Protein AF-A0A1D1XNY9-F1 (afdb_monomer_lite)

Secondary structure (DSSP, 8-state):
---------------------------------------------------PPS---S---HHHHTB-TTT--B--SSPEE-TTS-EE-HHHHHHTTTB-TTT--B-

Radius of gyration: 25.77 Å; chains: 1; bounding box: 42×46×73 Å

Sequence (107 aa):
MELGSLECVSSYDGMDDDEEAAAAHLHHAFTKSSHVGSGIACGNGNIGSGVGPPGISPSTSVHELLECPVCTNSMYPPIHQCHNGHTLCSSCKSRVHNRCPTCRQEL

Foldseek 3Di:
DDDDDPDDDDDDDDDDDDDDDDDDDDPPDPDDDDDDDDDDDPDDDDDDDDDDDPDPPVPDPVQQVQAAPPPRHGADPPWDAFPVGDTHHPVVCVVLVQADPPPRGGD

Structure (mmCIF, N/CA/C/O backbone):
data_AF-A0A1D1XNY9-F1
#
_entry.id   AF-A0A1D1XNY9-F1
#
loop_
_atom_site.group_PDB
_atom_site.id
_atom_site.type_symbol
_atom_site.label_atom_id
_atom_site.label_alt_id
_atom_site.label_comp_id
_atom_site.label_asym_id
_atom_site.label_entity_id
_atom_site.label_seq_id
_atom_site.pdbx_PDB_ins_code
_atom_site.Cartn_x
_atom_site.Cartn_y
_atom_site.Cartn_z
_atom_site.occupancy
_atom_site.B_iso_or_equiv
_atom_site.auth_seq_id
_atom_site.auth_comp_id
_atom_site.auth_asym_id
_atom_site.auth_atom_id
_atom_site.pdbx_PDB_model_num
ATOM 1 N N . MET A 1 1 ? -7.744 21.425 -20.783 1.00 43.25 1 MET A N 1
ATOM 2 C CA . MET A 1 1 ? -6.642 20.474 -20.550 1.00 43.25 1 MET A CA 1
ATOM 3 C C . MET A 1 1 ? -6.973 19.203 -21.307 1.00 43.25 1 MET A C 1
ATOM 5 O O . MET A 1 1 ? -7.670 18.347 -20.781 1.00 43.25 1 MET A O 1
ATOM 9 N N . GLU A 1 2 ? -6.575 19.154 -22.573 1.00 38.44 2 GLU A N 1
ATOM 10 C CA . GLU A 1 2 ? -6.654 17.953 -23.402 1.00 38.44 2 GLU A CA 1
ATOM 11 C C . GLU A 1 2 ? -5.340 17.193 -23.196 1.00 38.44 2 GLU A C 1
ATOM 13 O O . GLU A 1 2 ? -4.260 17.780 -23.261 1.00 38.44 2 GLU A O 1
ATOM 18 N N . LEU A 1 3 ? -5.451 15.933 -22.788 1.00 50.84 3 LEU A N 1
ATOM 19 C CA . LEU A 1 3 ? -4.332 15.062 -22.454 1.00 50.84 3 LEU A CA 1
ATOM 20 C C . LEU A 1 3 ? -3.887 14.362 -23.740 1.00 50.84 3 LEU A C 1
ATOM 22 O O . LEU A 1 3 ? -4.682 13.640 -24.335 1.00 50.84 3 LEU A O 1
ATOM 26 N N . GLY A 1 4 ? -2.635 14.553 -24.152 1.00 44.25 4 GLY A N 1
ATOM 27 C CA . GLY A 1 4 ? -2.085 13.915 -25.345 1.00 44.25 4 GLY A CA 1
ATOM 28 C C . GLY A 1 4 ? -0.592 13.642 -25.209 1.00 44.25 4 GLY A C 1
ATOM 29 O O . GLY A 1 4 ? 0.207 14.568 -25.263 1.00 44.25 4 GLY A O 1
ATOM 30 N N . SER A 1 5 ? -0.270 12.359 -25.037 1.00 50.25 5 SER A N 1
ATOM 31 C CA . SER A 1 5 ? 0.973 11.683 -25.439 1.00 50.25 5 SER A CA 1
ATOM 32 C C . SER A 1 5 ? 2.302 12.207 -24.880 1.00 50.25 5 SER A C 1
ATOM 34 O O . SER A 1 5 ? 2.985 13.023 -25.489 1.00 50.25 5 SER A O 1
ATOM 36 N N . LEU A 1 6 ? 2.742 11.633 -23.755 1.00 56.31 6 LEU A N 1
ATOM 37 C CA . LEU A 1 6 ? 4.171 11.585 -23.435 1.00 56.31 6 LEU A CA 1
ATOM 38 C C . LEU A 1 6 ? 4.816 10.459 -24.251 1.00 56.31 6 LEU A C 1
ATOM 40 O O . LEU A 1 6 ? 4.716 9.287 -23.894 1.00 56.31 6 LEU A O 1
ATOM 44 N N . GLU A 1 7 ? 5.441 10.810 -25.369 1.0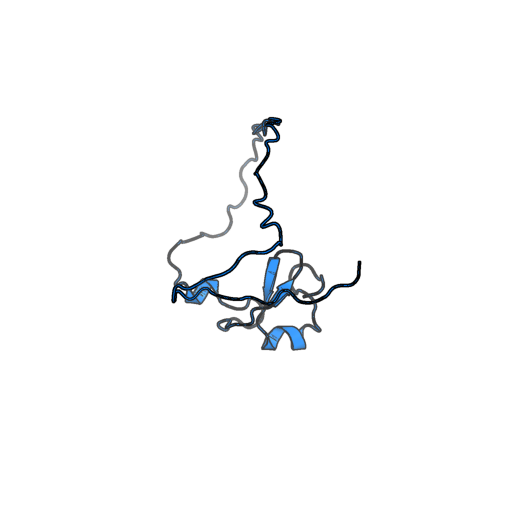0 45.75 7 GLU A N 1
ATOM 45 C CA . GLU A 1 7 ? 6.247 9.869 -26.146 1.00 45.75 7 GLU A CA 1
ATOM 46 C C . GLU A 1 7 ? 7.688 9.954 -25.649 1.00 45.75 7 GLU A C 1
ATOM 48 O O . GLU A 1 7 ? 8.347 10.992 -25.718 1.00 45.75 7 GLU A O 1
ATOM 53 N N . CYS A 1 8 ? 8.164 8.860 -25.067 1.00 55.03 8 CYS A N 1
ATOM 54 C CA . CYS A 1 8 ? 9.554 8.711 -24.685 1.00 55.03 8 CYS A CA 1
ATOM 55 C C . CYS A 1 8 ? 10.413 8.539 -25.945 1.00 55.03 8 CYS A C 1
ATOM 57 O O . CYS A 1 8 ? 10.210 7.591 -26.700 1.00 55.03 8 CYS A O 1
ATOM 59 N N . VAL A 1 9 ? 11.420 9.390 -26.137 1.00 39.41 9 VAL A N 1
ATOM 60 C CA . VAL A 1 9 ? 12.520 9.098 -27.062 1.00 39.41 9 VAL A CA 1
ATOM 61 C C . VAL A 1 9 ? 13.826 9.114 -26.289 1.00 39.41 9 VAL A C 1
ATOM 63 O O . VAL A 1 9 ? 14.242 10.121 -25.718 1.00 39.41 9 VAL A O 1
ATOM 66 N N . SER A 1 10 ? 14.433 7.933 -26.230 1.00 47.00 10 SER A N 1
ATOM 67 C CA . SER A 1 10 ? 15.818 7.745 -25.830 1.00 47.00 10 SER A CA 1
ATOM 68 C C . SER A 1 10 ? 16.740 8.164 -26.972 1.00 47.00 10 SER A C 1
ATOM 70 O O . SER A 1 10 ? 16.458 7.925 -28.143 1.00 47.00 10 SER A O 1
ATOM 72 N N . SER A 1 11 ? 17.839 8.791 -26.577 1.00 58.88 11 SER A N 1
ATOM 73 C CA . SER A 1 11 ? 18.927 9.336 -27.379 1.00 58.88 11 SER A CA 1
ATOM 74 C C . SER A 1 11 ? 19.501 8.372 -28.424 1.00 58.88 11 SER A C 1
ATOM 76 O O . SER A 1 11 ? 19.671 7.189 -28.132 1.00 58.88 11 SER A O 1
ATOM 78 N N . TYR A 1 12 ? 19.956 8.901 -29.564 1.00 54.97 12 TYR A N 1
ATOM 79 C CA . TYR A 1 12 ? 21.118 8.344 -30.262 1.00 54.97 12 TYR A CA 1
ATOM 80 C C . TYR A 1 12 ? 21.922 9.435 -30.991 1.00 54.97 12 TYR A C 1
ATOM 82 O O . TYR A 1 12 ? 21.382 10.445 -31.429 1.00 54.97 12 TYR A O 1
ATOM 90 N N . ASP A 1 13 ? 23.232 9.212 -31.015 1.00 44.78 13 ASP A N 1
ATOM 91 C CA . ASP A 1 13 ? 24.327 10.011 -31.572 1.00 44.78 13 ASP A CA 1
ATOM 92 C C . ASP A 1 13 ? 24.448 9.790 -33.096 1.00 44.78 13 ASP A C 1
ATOM 94 O O . ASP A 1 13 ? 24.277 8.652 -33.541 1.00 44.78 13 ASP A O 1
ATOM 98 N N . GLY A 1 14 ? 24.759 10.829 -33.891 1.00 48.44 14 GLY A N 1
ATOM 99 C CA . GLY A 1 14 ? 25.264 10.633 -35.260 1.00 48.44 14 GLY A CA 1
ATOM 100 C C . GLY A 1 14 ? 25.059 11.750 -36.304 1.00 48.44 14 GLY A C 1
ATOM 101 O O . GLY A 1 14 ? 23.934 12.019 -36.706 1.00 48.44 14 GLY A O 1
ATOM 102 N N . MET A 1 15 ? 26.205 12.227 -36.821 1.00 43.28 15 MET A N 1
ATOM 103 C CA . MET A 1 15 ? 26.527 12.810 -38.145 1.00 43.28 15 MET A CA 1
ATOM 104 C C . MET A 1 15 ? 26.188 14.285 -38.479 1.00 43.28 15 MET A C 1
ATOM 106 O O . MET A 1 15 ? 25.047 14.724 -38.484 1.00 43.28 15 MET A O 1
ATOM 110 N N . ASP A 1 16 ? 27.272 14.993 -38.813 1.00 48.78 16 ASP A N 1
ATOM 111 C CA . ASP A 1 16 ? 27.466 16.339 -39.376 1.00 48.78 16 ASP A CA 1
ATOM 112 C C . ASP A 1 16 ? 26.941 16.484 -40.823 1.00 48.78 16 ASP A C 1
ATOM 114 O O . ASP A 1 16 ? 27.092 15.541 -41.599 1.00 48.78 16 ASP A O 1
ATOM 118 N N . ASP A 1 17 ? 26.301 17.627 -41.133 1.00 45.34 17 ASP A N 1
ATOM 119 C CA . ASP A 1 17 ? 26.510 18.516 -42.308 1.00 45.34 17 ASP A CA 1
ATOM 120 C C . ASP A 1 17 ? 25.271 19.432 -42.553 1.00 45.34 17 ASP A C 1
ATOM 122 O O . ASP A 1 17 ? 24.180 18.958 -42.863 1.00 45.34 17 ASP A O 1
ATOM 126 N N . ASP A 1 18 ? 25.499 20.743 -42.396 1.00 47.72 18 ASP A N 1
ATOM 127 C CA . ASP A 1 18 ? 24.889 21.906 -43.080 1.00 47.72 18 ASP A CA 1
ATOM 128 C C . ASP A 1 18 ? 23.425 22.410 -42.850 1.00 47.72 18 ASP A C 1
ATOM 130 O O . ASP A 1 18 ? 22.436 21.684 -42.887 1.00 47.72 18 ASP A O 1
ATOM 134 N N . GLU A 1 19 ? 23.341 23.750 -42.734 1.00 53.25 19 GLU A N 1
ATOM 135 C CA . GLU A 1 19 ? 22.220 24.676 -43.032 1.00 53.25 19 GLU A CA 1
ATOM 136 C C . GLU A 1 19 ? 21.123 25.012 -41.969 1.00 53.25 19 GLU A C 1
ATOM 138 O O . GLU A 1 19 ? 20.120 24.333 -41.756 1.00 53.25 19 GLU A O 1
ATOM 143 N N . GLU A 1 20 ? 21.332 26.194 -41.371 1.00 43.12 20 GLU A N 1
ATOM 144 C CA . GLU A 1 20 ? 20.431 27.203 -40.775 1.00 43.12 20 GLU A CA 1
ATOM 145 C C . GLU A 1 20 ? 18.911 27.134 -41.085 1.00 43.12 20 GLU A C 1
ATOM 147 O O . GLU A 1 20 ? 18.486 27.352 -42.217 1.00 43.12 20 GLU A O 1
ATOM 152 N N . ALA A 1 21 ? 18.073 27.016 -40.040 1.00 33.66 21 ALA A N 1
ATOM 153 C CA . ALA A 1 21 ? 17.074 28.040 -39.665 1.00 33.66 21 ALA A CA 1
ATOM 154 C C . ALA A 1 21 ? 16.078 27.561 -38.582 1.00 33.66 21 ALA A C 1
ATOM 156 O O . ALA A 1 21 ? 15.269 26.659 -38.779 1.00 33.66 21 ALA A O 1
ATOM 157 N N . ALA A 1 22 ? 16.058 28.309 -37.476 1.00 41.34 22 ALA A N 1
ATOM 158 C CA . ALA A 1 22 ? 14.881 28.641 -36.663 1.00 41.34 22 ALA A CA 1
ATOM 159 C C . ALA A 1 22 ? 14.017 27.509 -36.055 1.00 41.34 22 ALA A C 1
ATOM 161 O O . ALA A 1 22 ? 12.935 27.206 -36.547 1.00 41.34 22 ALA A O 1
ATOM 162 N N . ALA A 1 23 ? 14.363 27.069 -34.838 1.00 40.31 23 ALA A N 1
ATOM 163 C CA . ALA A 1 23 ? 13.369 26.846 -33.776 1.00 40.31 23 ALA A CA 1
ATOM 164 C C . ALA A 1 23 ? 14.039 26.783 -32.392 1.00 40.31 23 ALA A C 1
ATOM 166 O O . ALA A 1 23 ? 14.923 25.971 -32.131 1.00 40.31 23 ALA A O 1
ATOM 167 N N . ALA A 1 24 ? 13.610 27.672 -31.499 1.00 41.88 24 ALA A N 1
ATOM 168 C CA . ALA A 1 24 ? 14.161 27.888 -30.169 1.00 41.88 24 ALA A CA 1
ATOM 169 C C . ALA A 1 24 ? 14.128 26.630 -29.275 1.00 41.88 24 ALA A C 1
ATOM 171 O O . ALA A 1 24 ? 13.066 26.200 -28.826 1.00 41.88 24 ALA A O 1
ATOM 172 N N . HIS A 1 25 ? 15.307 26.104 -28.934 1.00 43.66 25 HIS A N 1
ATOM 173 C CA . HIS A 1 25 ? 15.484 25.193 -27.804 1.00 43.66 25 HIS A CA 1
ATOM 174 C C . HIS A 1 25 ? 15.413 25.992 -26.497 1.00 43.66 25 HIS A C 1
ATOM 176 O O . HIS A 1 25 ? 16.370 26.643 -26.076 1.00 43.66 25 HIS A O 1
ATOM 182 N N . LEU A 1 26 ? 14.245 25.966 -25.855 1.00 47.69 26 LEU A N 1
ATOM 183 C CA . LEU A 1 26 ? 14.031 26.566 -24.544 1.00 47.69 26 LEU A CA 1
ATOM 184 C C . LEU A 1 26 ? 14.671 25.684 -23.463 1.00 47.69 26 LEU A C 1
ATOM 186 O O . LEU A 1 26 ? 14.057 24.762 -22.929 1.00 47.69 26 LEU A O 1
ATOM 190 N N . HIS A 1 27 ? 15.915 26.002 -23.117 1.00 49.91 27 HIS A N 1
ATOM 191 C CA . HIS A 1 27 ? 16.546 25.547 -21.885 1.00 49.91 27 HIS A CA 1
ATOM 192 C C . HIS A 1 27 ? 15.765 26.135 -20.703 1.00 49.91 27 HIS A C 1
ATOM 194 O O . HIS A 1 27 ? 15.881 27.323 -20.398 1.00 49.91 27 HIS A O 1
ATOM 200 N N . HIS A 1 28 ? 14.943 25.321 -20.038 1.00 47.97 28 HIS A N 1
ATOM 201 C CA . HIS A 1 28 ? 14.263 25.753 -18.823 1.00 47.97 28 HIS A CA 1
ATOM 202 C C . HIS A 1 28 ? 15.288 25.921 -17.698 1.00 47.97 28 HIS A C 1
ATOM 204 O O . HIS A 1 28 ? 15.725 24.967 -17.057 1.00 47.97 28 HIS A O 1
ATOM 210 N N . ALA A 1 29 ? 15.669 27.179 -17.485 1.00 43.28 29 ALA A N 1
ATOM 211 C CA . ALA A 1 29 ? 16.418 27.642 -16.338 1.00 43.28 29 ALA A CA 1
ATOM 212 C C . ALA A 1 29 ? 15.624 27.362 -15.055 1.00 43.28 29 ALA A C 1
ATOM 214 O O . ALA A 1 29 ? 14.518 27.866 -14.851 1.00 43.28 29 ALA A O 1
ATOM 215 N N . PHE A 1 30 ? 16.211 26.564 -14.172 1.00 45.12 30 PHE A N 1
ATOM 216 C CA . PHE A 1 30 ? 15.719 26.308 -12.821 1.00 45.12 30 PHE A CA 1
ATOM 217 C C . PHE A 1 30 ? 15.930 27.577 -11.979 1.00 45.12 30 PHE A C 1
ATOM 219 O O . PHE A 1 30 ? 16.950 27.761 -11.313 1.00 45.12 30 PHE A O 1
ATOM 226 N N . THR A 1 31 ? 14.980 28.508 -12.039 1.00 48.09 31 THR A N 1
ATOM 227 C CA . THR A 1 31 ? 14.962 29.687 -11.170 1.00 48.09 31 THR A CA 1
ATOM 228 C C . THR A 1 31 ? 14.327 29.343 -9.821 1.00 48.09 31 THR A C 1
ATOM 230 O O . THR A 1 31 ? 13.128 29.104 -9.727 1.00 48.09 31 THR A O 1
ATOM 233 N N . LYS A 1 32 ? 15.182 29.318 -8.792 1.00 53.41 32 LYS A N 1
ATOM 234 C CA . LYS A 1 32 ? 14.953 29.578 -7.354 1.00 53.41 32 LYS A CA 1
ATOM 235 C C . LYS A 1 32 ? 13.506 29.816 -6.873 1.00 53.41 32 LYS A C 1
ATOM 237 O O . LYS A 1 32 ? 12.874 30.795 -7.254 1.00 53.41 32 LYS A O 1
ATOM 242 N N . SER A 1 33 ? 13.117 29.085 -5.824 1.00 48.72 33 SER A N 1
ATOM 243 C CA . SER A 1 33 ? 12.395 29.610 -4.643 1.00 48.72 33 SER A CA 1
ATOM 244 C C . SER A 1 33 ? 12.601 28.633 -3.474 1.00 48.72 33 SER A C 1
ATOM 246 O O . SER A 1 33 ? 12.229 27.473 -3.569 1.00 48.72 33 SER A O 1
ATOM 248 N N . SER A 1 34 ? 13.481 28.943 -2.518 1.00 49.69 34 SER A N 1
ATOM 249 C CA . SER A 1 34 ? 13.250 29.736 -1.293 1.00 49.69 34 SER A CA 1
ATOM 250 C C . SER A 1 34 ? 12.679 28.891 -0.149 1.00 49.69 34 SER A C 1
ATOM 252 O O . SER A 1 34 ? 11.509 28.530 -0.130 1.00 49.69 34 SER A O 1
ATOM 254 N N . HIS A 1 35 ? 13.562 28.601 0.811 1.00 53.25 35 HIS A N 1
ATOM 255 C CA . HIS A 1 35 ? 13.276 27.987 2.102 1.00 53.25 35 HIS A CA 1
ATOM 256 C C . HIS A 1 35 ? 12.201 28.767 2.871 1.00 53.25 35 HIS A C 1
ATOM 258 O O . HIS A 1 35 ? 12.391 29.946 3.165 1.00 53.25 35 HIS A O 1
ATOM 264 N N . VAL A 1 36 ? 11.159 28.071 3.323 1.00 48.84 36 VAL A N 1
ATOM 265 C CA . VAL A 1 36 ? 10.457 28.426 4.561 1.00 48.84 36 VAL A CA 1
ATOM 266 C C . VAL A 1 36 ? 10.571 27.243 5.512 1.00 48.84 36 VAL A C 1
ATOM 268 O O . VAL A 1 36 ? 10.023 26.167 5.286 1.00 48.84 36 VAL A O 1
ATOM 271 N N . GLY A 1 37 ? 11.388 27.422 6.548 1.00 56.62 37 GLY A N 1
ATOM 272 C CA 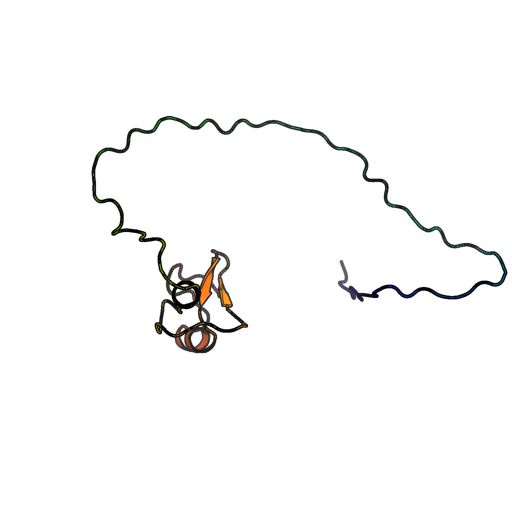. GLY A 1 37 ? 11.492 26.472 7.642 1.00 56.62 37 GLY A CA 1
ATOM 273 C C . GLY A 1 37 ? 10.189 26.459 8.431 1.0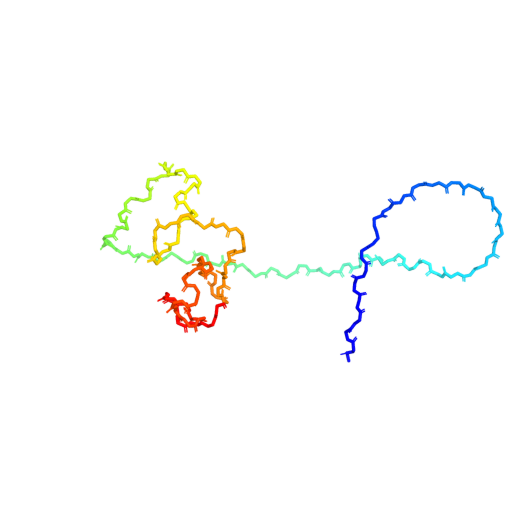0 56.62 37 GLY A C 1
ATOM 274 O O . GLY A 1 37 ? 9.690 27.501 8.845 1.00 56.62 37 GLY A O 1
ATO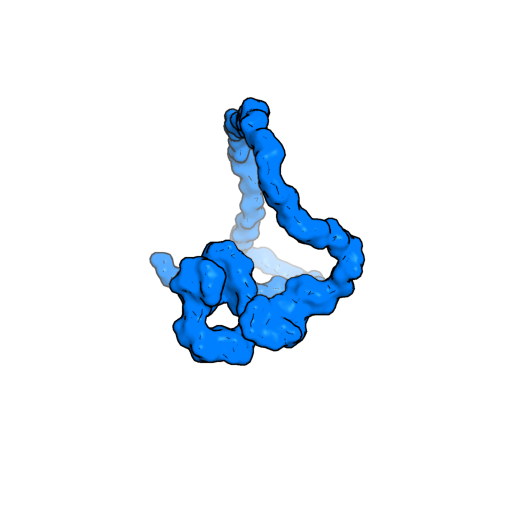M 275 N N . SER A 1 38 ? 9.648 25.272 8.660 1.00 58.84 38 SER A N 1
ATOM 276 C CA . SER A 1 38 ? 8.705 25.025 9.745 1.00 58.84 38 SER A CA 1
ATOM 277 C C . SER A 1 38 ? 9.274 23.866 10.542 1.00 58.84 38 SER A C 1
ATOM 279 O O . SER A 1 38 ? 9.304 22.728 10.079 1.00 58.84 38 SER A O 1
ATOM 281 N N . GLY A 1 39 ? 9.848 24.201 11.697 1.00 63.03 39 GLY A N 1
ATOM 282 C CA . GLY A 1 39 ? 10.433 23.235 12.612 1.00 63.03 39 GLY A CA 1
ATOM 283 C C . GLY A 1 39 ? 9.370 22.251 13.080 1.00 63.03 39 GLY A C 1
ATOM 284 O O . GLY A 1 39 ? 8.333 22.653 13.605 1.00 63.03 39 GLY A O 1
ATOM 285 N N . ILE A 1 40 ? 9.630 20.959 12.901 1.00 62.09 40 ILE A N 1
ATOM 286 C CA . ILE A 1 40 ? 8.837 19.927 13.558 1.00 62.09 40 ILE A CA 1
ATOM 287 C C . ILE A 1 40 ? 9.332 19.857 15.001 1.00 62.09 40 ILE A C 1
ATOM 289 O O . ILE A 1 40 ? 10.422 19.362 15.280 1.00 62.09 40 ILE A O 1
ATOM 293 N N . ALA A 1 41 ? 8.534 20.403 15.914 1.00 60.19 41 ALA A N 1
ATOM 294 C CA . ALA A 1 41 ? 8.711 20.207 17.341 1.00 60.19 41 ALA A CA 1
ATOM 295 C C . ALA A 1 41 ? 8.437 18.732 17.674 1.00 60.19 41 ALA A C 1
ATOM 297 O O . ALA A 1 41 ? 7.292 18.282 17.633 1.00 60.19 41 ALA A O 1
ATOM 298 N N . CYS A 1 42 ? 9.473 17.969 18.020 1.00 63.97 42 CYS A N 1
ATOM 299 C CA . CYS A 1 42 ? 9.303 16.692 18.704 1.00 63.97 42 CYS A CA 1
ATOM 300 C C . CYS A 1 42 ? 8.962 16.973 20.177 1.00 63.97 42 CYS A C 1
ATOM 302 O O . CYS A 1 42 ? 9.826 17.112 21.038 1.00 63.97 42 CYS A O 1
ATOM 304 N N . GLY A 1 43 ? 7.665 17.129 20.449 1.00 60.94 43 GLY A N 1
ATOM 305 C CA . GLY A 1 43 ? 7.129 17.201 21.804 1.00 60.94 43 GLY A CA 1
ATOM 306 C C . GLY A 1 43 ? 7.290 15.861 22.523 1.00 60.94 43 GLY A C 1
ATOM 307 O O . GLY A 1 43 ? 6.930 14.809 21.999 1.00 60.94 43 GLY A O 1
ATOM 308 N N . ASN A 1 44 ? 7.836 15.917 23.734 1.00 64.88 44 ASN A N 1
ATOM 309 C CA . ASN A 1 44 ? 8.070 14.775 24.604 1.00 64.88 44 ASN A CA 1
ATOM 310 C C . ASN A 1 44 ? 6.737 14.311 25.224 1.00 64.88 44 ASN A C 1
ATOM 312 O O . ASN A 1 44 ? 6.254 14.903 26.189 1.00 64.88 44 ASN A O 1
ATOM 316 N N . GLY A 1 45 ? 6.125 13.273 24.651 1.00 58.44 45 GLY A N 1
ATOM 317 C CA . GLY A 1 45 ? 4.944 12.603 25.195 1.00 58.44 45 GLY A CA 1
ATOM 318 C C . GLY A 1 45 ? 5.336 11.304 25.893 1.00 58.44 45 GLY A C 1
ATOM 319 O O . GLY A 1 45 ? 5.666 10.320 25.241 1.00 58.44 45 GLY A O 1
ATOM 320 N N . ASN A 1 46 ? 5.302 11.304 27.223 1.00 67.25 46 ASN A N 1
ATOM 321 C CA . ASN A 1 46 ? 5.431 10.112 28.055 1.00 67.25 46 ASN A CA 1
ATOM 322 C C . ASN A 1 46 ? 4.211 9.195 27.836 1.00 67.25 46 ASN A C 1
ATOM 324 O O . ASN A 1 46 ? 3.142 9.467 28.381 1.00 67.25 46 ASN A O 1
ATOM 328 N N . ILE A 1 47 ? 4.359 8.131 27.040 1.00 63.28 47 ILE A N 1
ATOM 329 C CA . ILE A 1 47 ? 3.397 7.023 26.993 1.00 63.28 47 ILE A CA 1
ATOM 330 C C . ILE A 1 47 ? 3.937 5.860 27.828 1.00 63.28 47 ILE A C 1
ATOM 332 O O . ILE A 1 47 ? 4.928 5.219 27.492 1.00 63.28 47 ILE A O 1
ATOM 336 N N . GLY A 1 48 ? 3.300 5.660 28.983 1.00 56.00 48 GLY A N 1
ATOM 337 C CA . GLY A 1 48 ? 3.613 4.605 29.936 1.00 56.00 48 GLY A CA 1
ATOM 338 C C . GLY A 1 48 ? 3.364 3.197 29.390 1.00 56.00 48 GLY A C 1
ATOM 339 O O . GLY A 1 48 ? 2.644 2.994 28.416 1.00 56.00 48 GLY A O 1
ATOM 340 N N . SER A 1 49 ? 3.989 2.234 30.065 1.00 61.38 49 SER A N 1
ATOM 341 C CA . SER A 1 49 ? 3.952 0.788 29.841 1.00 61.38 49 SER A CA 1
ATOM 342 C C . SER A 1 49 ? 2.623 0.216 29.337 1.00 61.38 49 SER A C 1
ATOM 344 O O . SER A 1 49 ? 1.592 0.341 29.993 1.00 61.38 49 SER A O 1
ATOM 346 N N . GLY A 1 50 ? 2.697 -0.563 28.257 1.00 58.44 50 GLY A N 1
ATOM 347 C CA . GLY A 1 50 ? 1.639 -1.486 27.858 1.00 58.44 50 GLY A CA 1
ATOM 348 C C . GLY A 1 50 ? 1.928 -2.134 26.509 1.00 58.44 50 GLY A C 1
ATOM 349 O O . GLY A 1 50 ? 1.707 -1.507 25.486 1.00 58.44 50 GLY A O 1
ATOM 350 N N . VAL A 1 51 ? 2.417 -3.381 26.534 1.00 55.44 51 VAL A N 1
ATOM 351 C CA . VAL A 1 51 ? 2.550 -4.313 25.393 1.00 55.44 51 VAL A CA 1
ATOM 352 C C . VAL A 1 51 ? 3.156 -3.721 24.111 1.00 55.44 51 VAL A C 1
ATOM 354 O O . VAL A 1 51 ? 2.460 -3.310 23.187 1.00 55.44 51 VAL A O 1
ATOM 357 N N . GLY A 1 52 ? 4.489 -3.752 24.015 1.00 54.44 52 GLY A N 1
ATOM 358 C CA . GLY A 1 52 ? 5.148 -3.637 22.712 1.00 54.44 52 GLY A CA 1
ATOM 359 C C . GLY A 1 52 ? 4.615 -4.717 21.751 1.00 54.44 52 GLY A C 1
ATOM 360 O O . GLY A 1 52 ? 4.300 -5.820 22.211 1.00 54.44 52 GLY A O 1
ATOM 361 N N . PRO A 1 53 ? 4.473 -4.429 20.444 1.00 64.56 53 PRO A N 1
ATOM 362 C CA . PRO A 1 53 ? 4.071 -5.441 19.472 1.00 64.56 53 PRO A CA 1
ATOM 363 C C . PRO A 1 53 ? 5.041 -6.635 19.542 1.00 64.56 53 PRO A C 1
ATOM 365 O O . PRO A 1 53 ? 6.234 -6.427 19.794 1.00 64.56 53 PRO A O 1
ATOM 368 N N . PRO A 1 54 ? 4.560 -7.882 19.369 1.00 53.66 54 PRO A N 1
ATOM 369 C CA . PRO A 1 54 ? 5.427 -9.052 19.406 1.00 53.66 54 PRO A CA 1
ATOM 370 C C . PRO A 1 54 ? 6.543 -8.882 18.372 1.00 53.66 54 PRO A C 1
ATOM 372 O O . PRO A 1 54 ? 6.294 -8.439 17.253 1.00 53.66 54 PRO A O 1
ATOM 375 N N . GLY A 1 55 ? 7.766 -9.175 18.815 1.00 55.81 55 GLY A N 1
ATOM 376 C CA . GLY A 1 55 ? 9.041 -8.892 18.163 1.00 55.81 55 GLY A CA 1
ATOM 377 C C . GLY A 1 55 ? 9.009 -8.759 16.643 1.00 55.81 55 GLY A C 1
ATOM 378 O O . GLY A 1 55 ? 8.823 -9.731 15.918 1.00 55.81 55 GLY A O 1
ATOM 379 N N . ILE A 1 56 ? 9.329 -7.560 16.166 1.00 61.34 56 ILE A N 1
ATOM 380 C CA . ILE A 1 56 ? 9.975 -7.393 14.866 1.00 61.34 56 ILE A CA 1
ATOM 381 C C . ILE A 1 56 ? 11.386 -7.981 14.965 1.00 61.34 56 ILE A C 1
ATOM 383 O O . ILE A 1 56 ? 12.354 -7.280 15.245 1.00 61.34 56 ILE A O 1
ATOM 387 N N . SER A 1 57 ? 11.493 -9.296 14.793 1.00 59.88 57 SER A N 1
ATOM 388 C CA . SER A 1 57 ? 12.761 -9.963 14.505 1.00 59.88 57 SER A CA 1
ATOM 389 C C . SER A 1 57 ? 13.132 -9.627 13.056 1.00 59.88 57 SER A C 1
ATOM 391 O O . SER A 1 57 ? 12.424 -10.075 12.154 1.00 59.88 57 SER A O 1
ATOM 393 N N . PRO A 1 58 ? 14.189 -8.842 12.772 1.00 65.19 58 PRO A N 1
ATOM 394 C CA . PRO A 1 58 ? 14.538 -8.459 11.406 1.00 65.19 58 PRO A CA 1
ATOM 395 C C . PRO A 1 58 ? 15.366 -9.569 10.744 1.00 65.19 58 PRO A C 1
ATOM 397 O O . PRO A 1 58 ? 16.514 -9.372 10.354 1.00 65.19 58 PRO A O 1
ATOM 400 N N . SER A 1 59 ? 14.797 -10.767 10.662 1.00 61.69 59 SER A N 1
ATOM 401 C CA . SER A 1 59 ? 15.421 -11.926 10.026 1.00 61.69 59 SER A CA 1
ATOM 402 C C . SER A 1 59 ? 14.364 -12.750 9.303 1.00 61.69 59 SER A C 1
ATOM 404 O O . SER A 1 59 ? 14.209 -13.938 9.568 1.00 61.69 59 SER A O 1
ATOM 406 N N . THR A 1 60 ? 13.598 -12.102 8.435 1.00 64.06 60 THR A N 1
ATOM 407 C CA . THR A 1 60 ? 12.662 -12.770 7.539 1.00 64.06 60 THR A CA 1
ATOM 408 C C . THR A 1 60 ? 13.042 -12.399 6.113 1.00 64.06 60 THR A C 1
ATOM 410 O O . THR A 1 60 ? 13.378 -11.253 5.806 1.00 64.06 60 THR A O 1
ATOM 413 N N . SER A 1 61 ? 13.147 -13.408 5.259 1.00 81.69 61 SER A N 1
ATOM 414 C CA . SER A 1 61 ? 13.579 -13.265 3.869 1.00 81.69 61 SER A CA 1
ATOM 415 C C . SER A 1 61 ? 12.701 -12.241 3.139 1.00 81.69 61 SER A C 1
ATOM 417 O O . SER A 1 61 ? 11.538 -12.062 3.489 1.00 81.69 61 SER A O 1
ATOM 419 N N . VAL A 1 62 ? 13.199 -11.611 2.066 1.00 81.81 62 VAL A N 1
ATOM 420 C CA . VAL A 1 62 ? 12.386 -10.722 1.197 1.00 81.81 62 VAL A CA 1
ATOM 421 C C . VAL A 1 62 ? 11.080 -11.400 0.768 1.00 81.81 62 VAL A C 1
ATOM 423 O O . VAL A 1 62 ? 10.061 -10.742 0.587 1.00 81.81 62 VAL A O 1
ATOM 426 N N . HIS A 1 63 ? 11.103 -12.729 0.662 1.00 80.31 63 HIS A N 1
ATOM 427 C CA . HIS A 1 63 ? 9.932 -13.547 0.396 1.00 80.31 63 HIS A CA 1
ATOM 428 C C . HIS A 1 63 ? 8.784 -13.319 1.393 1.00 80.31 63 HIS A C 1
ATOM 430 O O . HIS A 1 63 ? 7.643 -13.198 0.965 1.00 80.31 63 HIS A O 1
ATOM 436 N N . GLU A 1 64 ? 9.084 -13.208 2.689 1.00 81.00 64 GLU A N 1
ATOM 437 C CA . GLU A 1 64 ? 8.081 -13.056 3.753 1.00 81.00 64 GLU A CA 1
ATOM 438 C C . GLU A 1 64 ? 7.461 -11.654 3.767 1.00 81.00 64 GLU A C 1
ATOM 440 O O . GLU A 1 64 ? 6.279 -11.474 4.051 1.00 81.00 64 GLU A O 1
ATOM 445 N N . LEU A 1 65 ? 8.232 -10.640 3.366 1.00 84.81 65 LEU A N 1
ATOM 446 C CA . LEU A 1 65 ? 7.728 -9.273 3.190 1.00 84.81 65 LEU A CA 1
ATOM 447 C C . LEU A 1 65 ? 6.743 -9.154 2.018 1.00 84.81 65 LEU A C 1
ATOM 449 O O . LEU A 1 65 ? 5.937 -8.224 1.976 1.00 84.81 65 LEU A O 1
ATOM 453 N N . LEU A 1 66 ? 6.826 -10.071 1.052 1.00 89.56 66 LEU A N 1
ATOM 454 C CA . LEU A 1 66 ? 5.996 -10.085 -0.148 1.00 89.56 66 LEU A CA 1
ATOM 455 C C . LEU A 1 66 ? 4.830 -11.077 -0.043 1.00 89.56 66 LEU A C 1
ATOM 457 O O . LEU A 1 66 ? 4.219 -11.399 -1.057 1.00 89.56 66 LEU A O 1
ATOM 461 N N . GLU A 1 67 ? 4.460 -11.544 1.145 1.00 93.75 67 GLU A N 1
ATOM 462 C CA . GLU A 1 67 ? 3.287 -12.405 1.314 1.00 93.75 67 GLU A CA 1
ATOM 463 C C . GLU A 1 67 ? 1.978 -11.611 1.368 1.00 93.75 67 GLU A C 1
ATOM 465 O O . GLU A 1 67 ? 1.852 -10.573 2.019 1.00 93.75 67 GLU A O 1
ATOM 470 N N . CYS A 1 68 ? 0.958 -12.104 0.666 1.00 94.00 68 CYS A N 1
ATOM 471 C CA . CYS A 1 68 ? -0.359 -11.485 0.670 1.00 94.00 68 CYS A CA 1
ATOM 472 C C . CYS A 1 68 ? -1.045 -11.702 2.030 1.00 94.00 68 CYS A C 1
ATOM 474 O O . CYS A 1 68 ? -1.259 -12.857 2.408 1.00 94.00 68 CYS A O 1
ATOM 476 N N . PRO A 1 69 ? -1.531 -10.646 2.711 1.00 91.69 69 PRO A N 1
ATOM 477 C CA . PRO A 1 69 ? -2.140 -10.773 4.039 1.00 91.69 69 PRO A CA 1
ATOM 478 C C . PRO A 1 69 ? -3.458 -11.568 4.050 1.00 91.69 69 PRO A C 1
ATOM 480 O O . PRO A 1 69 ? -3.966 -11.904 5.114 1.00 91.69 69 PRO A O 1
ATOM 483 N N . VAL A 1 70 ? -4.042 -11.859 2.881 1.00 94.56 70 VAL A N 1
ATOM 484 C CA . VAL A 1 70 ? -5.317 -12.589 2.759 1.00 94.56 70 VAL A CA 1
ATOM 485 C C . VAL A 1 70 ? -5.124 -14.080 2.504 1.00 94.56 70 VAL A C 1
ATOM 487 O O . VAL A 1 70 ? -5.933 -14.886 2.958 1.00 94.56 70 VAL A O 1
ATOM 490 N N . CYS A 1 71 ? -4.112 -14.461 1.727 1.00 95.12 71 CYS A N 1
ATOM 491 C CA . CYS A 1 71 ? -3.919 -15.852 1.314 1.00 95.12 71 CYS A CA 1
ATOM 492 C C . CYS A 1 71 ? -2.554 -16.428 1.672 1.00 95.12 71 CYS A C 1
ATOM 494 O O . CYS A 1 71 ? -2.305 -17.556 1.266 1.00 95.12 71 CYS A O 1
ATOM 496 N N . THR A 1 72 ? -1.690 -15.655 2.343 1.00 93.69 72 THR A N 1
ATOM 497 C CA . THR A 1 72 ? -0.345 -16.068 2.788 1.00 93.69 72 THR A CA 1
ATOM 498 C C . THR A 1 72 ? 0.490 -16.706 1.674 1.00 93.69 72 THR A C 1
ATOM 500 O O . THR A 1 72 ? 1.279 -17.610 1.903 1.00 93.69 72 THR A O 1
ATOM 503 N N . ASN A 1 73 ? 0.254 -16.270 0.435 1.00 94.06 73 ASN A N 1
ATOM 504 C CA . ASN A 1 73 ? 1.019 -16.683 -0.734 1.00 94.06 73 ASN A CA 1
ATOM 505 C C . ASN A 1 73 ? 1.862 -15.499 -1.186 1.00 94.06 73 ASN A C 1
ATOM 507 O O . ASN A 1 73 ? 1.439 -14.345 -1.045 1.00 94.06 73 ASN A O 1
ATOM 511 N N . SER A 1 74 ? 2.995 -15.793 -1.808 1.00 93.12 74 SER A N 1
ATOM 512 C CA . SER A 1 74 ? 3.889 -14.797 -2.386 1.00 93.12 74 SER A CA 1
ATOM 513 C C . SER A 1 74 ? 3.166 -13.947 -3.433 1.00 93.12 74 SER A C 1
ATOM 515 O O . SER A 1 74 ? 2.436 -14.449 -4.294 1.00 93.12 74 SER A O 1
ATOM 517 N N . MET A 1 75 ? 3.357 -12.637 -3.345 1.00 94.00 75 MET A N 1
ATOM 518 C CA . MET A 1 75 ? 2.863 -11.658 -4.300 1.00 94.00 75 MET A CA 1
ATOM 519 C C . MET A 1 75 ? 3.870 -11.498 -5.436 1.00 94.00 75 MET A C 1
ATOM 521 O O . MET A 1 75 ? 5.067 -11.350 -5.205 1.00 94.00 75 MET A O 1
ATOM 525 N N . TYR A 1 76 ? 3.365 -11.468 -6.665 1.00 92.06 76 TYR A N 1
ATOM 526 C CA . TYR A 1 76 ? 4.145 -11.176 -7.864 1.00 92.06 76 TYR A CA 1
ATOM 527 C C . TYR A 1 76 ? 3.533 -9.968 -8.584 1.00 92.06 76 TYR A C 1
ATOM 529 O O . TYR A 1 76 ? 2.330 -9.729 -8.439 1.00 92.06 76 TYR A O 1
ATOM 537 N N . PRO A 1 77 ? 4.324 -9.188 -9.344 1.00 90.94 77 PRO A N 1
ATOM 538 C CA . PRO A 1 77 ? 3.792 -8.101 -10.157 1.00 90.94 77 PRO A CA 1
ATOM 539 C C . PRO A 1 77 ? 2.671 -8.580 -11.102 1.00 90.94 77 PRO A C 1
ATOM 541 O O . PRO A 1 77 ? 2.827 -9.636 -11.719 1.00 90.94 77 PRO A O 1
ATOM 544 N N . PRO A 1 78 ? 1.571 -7.817 -11.267 1.00 91.75 78 PRO A N 1
ATOM 545 C CA . PRO A 1 78 ? 1.261 -6.544 -10.610 1.00 91.75 78 PRO A CA 1
ATOM 546 C C . PRO A 1 78 ? 0.693 -6.720 -9.187 1.00 91.75 78 PRO A C 1
ATOM 548 O O . PRO A 1 78 ? -0.307 -7.406 -8.973 1.00 91.75 78 PRO A O 1
ATOM 551 N N . ILE A 1 79 ? 1.292 -6.024 -8.216 1.00 93.94 79 ILE A N 1
ATOM 552 C CA . ILE A 1 79 ? 0.784 -5.938 -6.839 1.00 93.94 79 ILE A CA 1
ATOM 553 C C . ILE A 1 79 ? -0.190 -4.761 -6.767 1.00 93.94 79 ILE A C 1
ATOM 555 O O . ILE A 1 79 ? 0.164 -3.642 -7.135 1.00 93.94 79 ILE A O 1
ATOM 559 N N . HIS A 1 80 ? -1.417 -5.000 -6.305 1.00 96.06 80 HIS A N 1
ATOM 560 C CA . HIS A 1 80 ? -2.424 -3.945 -6.194 1.00 96.06 80 HIS A CA 1
ATOM 561 C C . HIS A 1 80 ? -2.306 -3.231 -4.854 1.00 96.06 80 HIS A C 1
ATOM 563 O O . HIS A 1 80 ? -2.132 -3.884 -3.826 1.00 96.06 80 HIS A O 1
ATOM 569 N N . GLN A 1 81 ? -2.427 -1.906 -4.864 1.00 96.31 81 GLN A N 1
ATOM 570 C CA . GLN A 1 81 ? -2.271 -1.071 -3.683 1.00 96.31 81 GLN A CA 1
ATOM 571 C C . GLN A 1 81 ? -3.428 -0.079 -3.593 1.00 96.31 81 GLN A C 1
ATOM 573 O O . GLN A 1 81 ? -3.659 0.699 -4.513 1.00 96.31 81 GLN A O 1
ATOM 578 N N . CYS A 1 82 ? -4.137 -0.082 -2.465 1.00 96.25 82 CYS A N 1
ATOM 579 C CA . CYS A 1 82 ? -5.159 0.934 -2.218 1.00 96.25 82 CYS A CA 1
ATOM 580 C C . CYS A 1 82 ? -4.531 2.312 -1.964 1.00 96.25 82 CYS A C 1
ATOM 582 O O . CYS A 1 82 ? -3.361 2.421 -1.606 1.00 96.25 82 CYS A O 1
ATOM 584 N N . HIS A 1 83 ? -5.348 3.364 -2.000 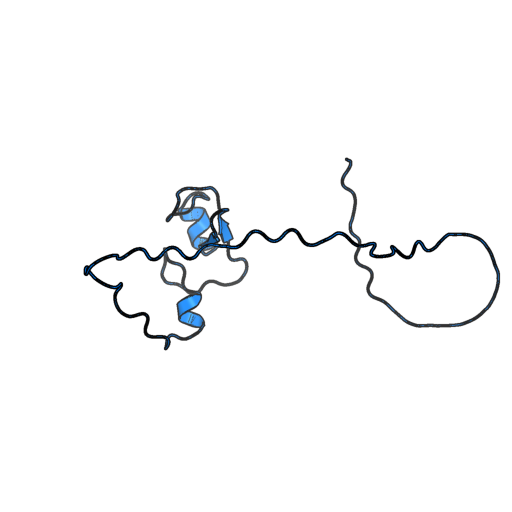1.00 95.62 83 HIS A N 1
ATOM 585 C CA . HIS A 1 83 ? -4.934 4.749 -1.728 1.00 95.62 83 HIS A CA 1
ATOM 586 C C . HIS A 1 83 ? -4.224 4.971 -0.375 1.00 95.62 83 HIS A C 1
ATOM 588 O O . HIS A 1 83 ? -3.527 5.964 -0.205 1.00 95.62 83 HIS A O 1
ATOM 594 N N . ASN A 1 84 ? -4.403 4.063 0.593 1.00 96.44 84 ASN A N 1
ATOM 595 C CA . ASN A 1 84 ? -3.759 4.127 1.913 1.00 96.44 84 ASN A CA 1
ATOM 596 C C . ASN A 1 84 ? -2.464 3.300 1.998 1.00 96.44 84 ASN A C 1
ATOM 598 O O . ASN A 1 84 ? -1.879 3.187 3.069 1.00 96.44 84 ASN A O 1
ATOM 602 N N . GLY A 1 85 ? -2.038 2.674 0.903 1.00 94.94 85 GLY A N 1
ATOM 603 C CA . GLY A 1 85 ? -0.767 1.964 0.831 1.00 94.94 85 GLY A CA 1
ATOM 604 C C . GLY A 1 85 ? -0.809 0.463 1.138 1.00 94.94 85 GLY A C 1
ATOM 605 O O . GLY A 1 85 ? 0.212 -0.198 0.970 1.00 94.94 85 GLY A O 1
ATOM 606 N N . HIS A 1 86 ? -1.951 -0.113 1.533 1.00 95.44 86 HIS A N 1
ATOM 607 C CA . HIS A 1 86 ? -2.059 -1.565 1.750 1.00 95.44 86 HIS A CA 1
ATOM 608 C C . HIS A 1 86 ? -2.028 -2.336 0.430 1.00 95.44 86 HIS A C 1
ATOM 610 O O . HIS A 1 86 ? -2.759 -1.981 -0.500 1.00 95.44 86 HIS A O 1
ATOM 616 N N . THR A 1 87 ? -1.242 -3.410 0.389 1.00 95.00 87 THR A N 1
ATOM 617 C CA . THR A 1 87 ? -1.028 -4.246 -0.794 1.00 95.00 87 THR A CA 1
ATOM 618 C C . THR A 1 87 ? -1.877 -5.519 -0.784 1.00 95.00 87 THR A C 1
ATOM 620 O O . THR A 1 87 ? -2.269 -6.032 0.268 1.00 95.00 87 THR A O 1
ATOM 623 N N . LEU A 1 88 ? -2.180 -6.032 -1.978 1.00 95.69 88 LEU A N 1
ATOM 624 C CA . LEU A 1 88 ? -2.914 -7.276 -2.181 1.00 95.69 88 LEU A CA 1
ATOM 625 C C . LEU A 1 88 ? -2.483 -7.973 -3.479 1.00 95.69 88 LEU A C 1
ATOM 627 O O . LEU A 1 88 ? -2.221 -7.320 -4.492 1.00 95.69 88 LEU A O 1
ATOM 631 N N . CYS A 1 89 ? -2.480 -9.310 -3.481 1.00 96.06 89 CYS A N 1
ATOM 632 C CA . CYS A 1 89 ? -2.268 -10.081 -4.707 1.00 96.06 89 CYS A CA 1
ATOM 633 C C . CYS A 1 89 ? -3.480 -10.013 -5.655 1.00 96.06 89 CYS A C 1
ATOM 635 O O . CYS A 1 89 ? -4.628 -9.861 -5.219 1.00 96.06 89 CYS A O 1
ATOM 637 N N . SER A 1 90 ? -3.243 -10.208 -6.956 1.00 94.19 90 SER A N 1
ATOM 638 C CA . SER A 1 90 ? -4.289 -10.176 -7.993 1.00 94.19 90 SER A CA 1
ATOM 639 C C . SER A 1 90 ? -5.410 -11.188 -7.739 1.00 94.19 90 SER A C 1
ATOM 641 O O . SER A 1 90 ? -6.586 -10.854 -7.863 1.00 94.19 90 SER A O 1
ATOM 643 N N . SER A 1 91 ? -5.071 -12.399 -7.285 1.00 94.69 91 SER A N 1
ATOM 644 C CA . SER A 1 91 ? -6.056 -13.444 -6.970 1.00 94.69 91 SER A CA 1
ATOM 645 C C . SER A 1 91 ? -6.971 -13.073 -5.804 1.00 94.69 91 SER A C 1
ATOM 647 O O . SER A 1 91 ? -8.117 -13.512 -5.749 1.00 94.69 91 SER A O 1
ATOM 649 N N . CYS A 1 92 ? -6.484 -12.280 -4.847 1.00 96.38 92 CYS A N 1
ATOM 650 C CA . CYS A 1 92 ? -7.304 -11.844 -3.721 1.00 96.38 92 CYS A CA 1
ATOM 651 C C . CYS A 1 92 ? -8.125 -10.599 -4.047 1.00 96.38 92 CYS A C 1
ATOM 653 O O . CYS A 1 92 ? -9.209 -10.474 -3.487 1.00 96.38 92 CYS A O 1
ATOM 655 N N . LYS A 1 93 ? -7.684 -9.737 -4.977 1.00 94.81 93 LYS A N 1
ATOM 656 C CA . LYS A 1 93 ? -8.432 -8.539 -5.404 1.00 94.81 93 LYS A CA 1
ATOM 657 C C . LYS A 1 93 ? -9.847 -8.868 -5.884 1.00 94.81 93 LYS A C 1
ATOM 659 O O . LYS A 1 93 ? -10.800 -8.215 -5.456 1.00 94.81 93 LYS A O 1
ATOM 664 N N . SER A 1 94 ? -9.998 -9.905 -6.707 1.00 92.50 94 SER A N 1
ATOM 665 C CA . SER A 1 94 ? -11.310 -10.360 -7.189 1.00 92.50 94 SER A CA 1
ATOM 666 C C . SER A 1 94 ? -12.179 -10.926 -6.061 1.00 92.50 94 SER A C 1
ATOM 668 O O . SER A 1 94 ? -13.360 -10.600 -5.975 1.00 92.50 94 SER A O 1
ATOM 670 N N . ARG A 1 95 ? -11.590 -11.701 -5.139 1.00 95.00 95 ARG A N 1
ATOM 671 C CA . ARG A 1 95 ? -12.289 -12.289 -3.979 1.00 95.00 95 ARG A CA 1
ATOM 672 C C . ARG A 1 95 ? -12.861 -11.233 -3.032 1.00 95.00 95 ARG A C 1
ATOM 674 O O . ARG A 1 95 ? -13.918 -11.447 -2.445 1.00 95.00 95 ARG A O 1
ATOM 681 N N . VAL A 1 96 ? -12.170 -10.103 -2.881 1.00 94.31 96 VAL A N 1
ATOM 682 C CA . VAL A 1 96 ? -12.584 -8.992 -2.006 1.00 94.31 96 VAL A CA 1
ATOM 683 C C . VAL A 1 96 ? -13.310 -7.870 -2.755 1.00 94.31 96 VAL A C 1
ATOM 685 O O . VAL A 1 96 ? -13.490 -6.787 -2.204 1.00 94.31 96 VAL A O 1
ATOM 688 N N . HIS A 1 97 ? -13.745 -8.113 -3.997 1.00 94.75 97 HIS A N 1
ATOM 689 C CA . HIS A 1 97 ? -14.515 -7.161 -4.806 1.00 94.75 97 HIS A CA 1
ATOM 690 C C . HIS A 1 97 ? -13.856 -5.772 -4.913 1.00 94.75 97 HIS A C 1
ATOM 692 O O . HIS A 1 97 ? -14.521 -4.749 -4.760 1.00 94.75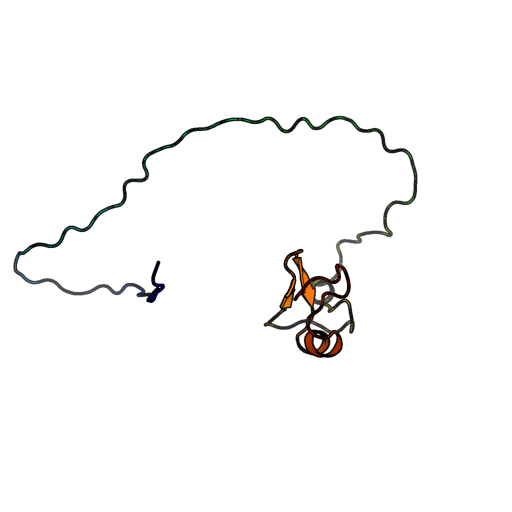 97 HIS A O 1
ATOM 698 N N . ASN A 1 98 ? -12.541 -5.732 -5.160 1.00 94.50 98 ASN A N 1
ATOM 699 C CA . ASN A 1 98 ? -11.760 -4.492 -5.300 1.00 94.50 98 ASN A CA 1
ATOM 700 C C . ASN A 1 98 ? -11.787 -3.573 -4.060 1.00 94.50 98 ASN A C 1
ATOM 702 O O . ASN A 1 98 ? -11.591 -2.365 -4.175 1.00 94.50 98 ASN A O 1
ATOM 706 N N . ARG A 1 99 ? -12.013 -4.132 -2.863 1.00 96.06 99 ARG A N 1
ATOM 707 C CA . ARG A 1 99 ? -11.924 -3.399 -1.592 1.00 96.06 99 ARG A CA 1
ATOM 708 C C . ARG A 1 99 ? -10.788 -3.902 -0.717 1.00 96.06 99 ARG A C 1
ATOM 710 O O . ARG A 1 99 ? -10.591 -5.100 -0.544 1.00 96.06 99 ARG A O 1
ATOM 717 N N . CYS A 1 100 ? -10.070 -2.973 -0.101 1.00 96.25 100 CYS A N 1
ATOM 718 C CA . CYS A 1 100 ? -9.010 -3.279 0.843 1.00 96.25 100 CYS A CA 1
ATOM 719 C C . CYS A 1 100 ? -9.558 -4.019 2.077 1.00 96.25 100 CYS A C 1
ATOM 721 O O . CYS A 1 100 ? -10.451 -3.488 2.740 1.00 96.25 100 CYS A O 1
ATOM 723 N N . PRO A 1 101 ? -9.007 -5.188 2.456 1.00 95.12 101 PRO A N 1
ATOM 724 C CA . PRO A 1 101 ? -9.426 -5.886 3.672 1.00 95.12 101 PRO A CA 1
ATOM 725 C C . PRO A 1 101 ? -9.066 -5.113 4.951 1.00 95.12 101 PRO A C 1
ATOM 727 O O . PRO A 1 101 ? -9.758 -5.248 5.956 1.00 95.12 101 PRO A O 1
ATOM 730 N N . THR A 1 102 ? -8.023 -4.275 4.908 1.00 94.75 102 THR A N 1
ATOM 731 C CA . THR A 1 102 ? -7.530 -3.521 6.070 1.00 94.75 102 THR A CA 1
ATOM 732 C C . THR A 1 102 ? -8.304 -2.224 6.287 1.00 94.75 102 THR A C 1
ATOM 734 O O . THR A 1 102 ? -8.869 -2.012 7.355 1.00 94.75 102 THR A O 1
ATOM 737 N N . CYS A 1 103 ? -8.363 -1.349 5.276 1.00 96.75 103 CYS A N 1
ATOM 738 C CA . CYS A 1 103 ? -8.969 -0.019 5.415 1.00 96.75 103 CYS A CA 1
ATOM 739 C C . CYS A 1 103 ? -10.321 0.145 4.716 1.00 96.75 103 CYS A C 1
ATOM 741 O O . CYS A 1 103 ? -10.905 1.216 4.812 1.00 96.75 103 CYS A O 1
ATOM 743 N N . ARG A 1 104 ? -10.827 -0.889 4.028 1.00 94.62 104 ARG A N 1
ATOM 744 C CA . ARG A 1 104 ? -12.124 -0.904 3.320 1.00 94.62 104 ARG A CA 1
ATOM 745 C C . ARG A 1 104 ? -12.252 0.057 2.129 1.00 94.62 104 ARG A C 1
ATOM 747 O O . ARG A 1 104 ? -13.329 0.117 1.535 1.00 94.62 104 ARG A O 1
ATOM 754 N N . GLN A 1 105 ? -11.163 0.722 1.734 1.00 95.25 105 GLN A N 1
ATOM 755 C CA . GLN A 1 105 ? -11.138 1.627 0.580 1.00 95.25 105 GLN A CA 1
ATOM 756 C C . GLN A 1 105 ? -10.915 0.874 -0.733 1.00 95.25 105 GLN A C 1
ATOM 758 O O . GLN A 1 105 ? -10.507 -0.287 -0.727 1.00 95.25 105 GLN A O 1
ATOM 763 N N . GLU A 1 106 ? -11.181 1.540 -1.852 1.00 94.12 106 GLU A N 1
ATOM 764 C CA . GLU A 1 106 ? -10.956 0.999 -3.196 1.00 94.12 106 GLU A CA 1
ATOM 765 C C . GLU A 1 106 ? -9.465 0.725 -3.472 1.00 94.12 106 GLU A C 1
ATOM 767 O O . GLU A 1 106 ? -8.589 1.438 -2.956 1.00 94.12 106 GLU A O 1
ATOM 772 N N . LEU A 1 107 ? -9.212 -0.344 -4.241 1.00 90.25 107 LEU A N 1
ATOM 773 C CA . LEU A 1 107 ? -7.927 -1.036 -4.385 1.00 90.25 107 LEU A CA 1
ATOM 774 C C . LEU A 1 107 ? -7.430 -1.163 -5.832 1.00 90.25 107 LEU A C 1
ATOM 776 O O . LEU A 1 107 ? -8.235 -1.482 -6.738 1.00 90.25 107 LEU A O 1
#

pLDDT: mean 70.29, std 21.23, range [33.66, 96.75]

InterPro domains:
  IPR001841 Zinc finger, RING-type [PS50089] (68-104)
  IPR013083 Zinc finger, RING/FYVE/PHD-type [G3DSA:3.30.40.10] (62-107)
  IPR049548 E3 ubiquitin-protein ligase Sina-like, RING finger [PF21362] (68-103)
  IPR052088 E3 ubiquitin-protein ligase SINA [PTHR10315] (36-107)

Organism: NCBI:txid1678845